Protein AF-A0ABD0PI47-F1 (afdb_monomer)

Nearest PDB structures (foldseek):
  7s03-assembly1_A-2  TM=8.204E-01  e=5.638E+00  Homo sapiens

pLDDT: mean 81.12, std 15.77, range [45.88, 95.88]

Mean predicted aligned error: 11.17 Å

Organism: Cirrhinus mrigala (NCBI:txid683832)

Structure (mmCIF, N/CA/C/O backbone):
data_AF-A0ABD0PI47-F1
#
_entry.id   AF-A0ABD0PI47-F1
#
loop_
_atom_site.group_PDB
_atom_site.id
_atom_site.type_symbol
_atom_site.label_atom_id
_atom_site.label_alt_id
_atom_site.label_comp_id
_atom_site.label_asym_id
_atom_site.label_entity_id
_atom_site.label_seq_id
_atom_site.pdbx_PDB_ins_code
_atom_site.Cartn_x
_atom_site.Cartn_y
_atom_site.Cartn_z
_atom_site.occupancy
_atom_site.B_iso_or_equiv
_atom_site.auth_seq_id
_atom_site.auth_comp_id
_atom_site.auth_asym_id
_atom_site.auth_atom_id
_atom_site.pdbx_PDB_model_num
ATOM 1 N N . MET A 1 1 ? 25.621 13.082 -24.235 1.00 47.88 1 MET A N 1
ATOM 2 C CA . MET A 1 1 ? 24.990 11.956 -23.506 1.00 47.88 1 MET A CA 1
ATOM 3 C C . MET A 1 1 ? 24.160 12.522 -22.362 1.00 47.88 1 MET A C 1
ATOM 5 O O . MET A 1 1 ? 24.751 13.204 -21.529 1.00 47.88 1 MET A O 1
ATOM 9 N N . PRO A 1 2 ? 22.832 12.323 -22.289 1.00 57.69 2 PRO A N 1
ATOM 10 C CA . PRO A 1 2 ? 22.101 12.766 -21.1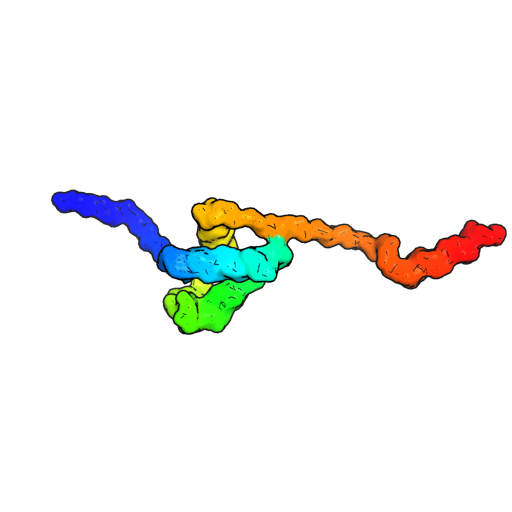15 1.00 57.69 2 PRO A CA 1
ATOM 11 C C . PRO A 1 2 ? 22.282 11.736 -19.994 1.00 57.69 2 PRO A C 1
ATOM 13 O O . PRO A 1 2 ? 22.109 10.532 -20.183 1.00 57.69 2 PRO A O 1
ATOM 16 N N . HIS A 1 3 ? 22.688 12.241 -18.836 1.00 45.88 3 HIS A N 1
ATOM 17 C CA . HIS A 1 3 ? 22.954 11.496 -17.615 1.00 45.88 3 HIS A CA 1
ATOM 18 C C . HIS A 1 3 ? 21.646 10.897 -17.063 1.00 45.88 3 HIS A C 1
ATOM 20 O O . HIS A 1 3 ? 20.761 11.640 -16.644 1.00 45.88 3 HIS A O 1
ATOM 26 N N . ARG A 1 4 ? 21.512 9.563 -17.017 1.00 51.41 4 ARG A N 1
ATOM 27 C CA . ARG A 1 4 ? 20.427 8.883 -16.279 1.00 51.41 4 ARG A CA 1
ATOM 28 C C . ARG A 1 4 ? 20.813 8.730 -14.807 1.00 51.41 4 ARG A C 1
ATOM 30 O O . ARG A 1 4 ? 21.157 7.647 -14.351 1.00 51.41 4 ARG A O 1
ATOM 37 N N . GLY A 1 5 ? 20.785 9.833 -14.068 1.00 51.97 5 GLY A N 1
ATOM 38 C CA . GLY A 1 5 ? 20.830 9.799 -12.609 1.00 51.97 5 GLY A CA 1
ATOM 39 C C . GLY A 1 5 ? 19.427 9.568 -12.050 1.00 51.97 5 GLY A C 1
ATOM 40 O O . GLY A 1 5 ? 18.566 10.431 -12.186 1.00 51.97 5 GLY A O 1
ATOM 41 N N . GLY A 1 6 ? 19.183 8.414 -11.427 1.00 63.22 6 GLY A N 1
ATOM 42 C CA . GLY A 1 6 ? 17.935 8.141 -10.712 1.00 63.22 6 GLY A CA 1
ATOM 43 C C . GLY A 1 6 ? 17.806 6.676 -10.304 1.00 63.22 6 GLY A C 1
ATOM 44 O O . GLY A 1 6 ? 17.969 5.785 -11.132 1.00 63.22 6 GLY A O 1
ATOM 45 N N . ARG A 1 7 ? 17.505 6.418 -9.024 1.00 67.75 7 ARG A N 1
ATOM 46 C CA . ARG A 1 7 ? 17.088 5.084 -8.556 1.00 67.75 7 ARG A CA 1
ATOM 47 C C . ARG A 1 7 ? 15.859 4.647 -9.360 1.00 67.75 7 ARG A C 1
ATOM 49 O O . ARG A 1 7 ? 14.873 5.383 -9.397 1.00 67.75 7 ARG A O 1
ATOM 56 N N . VAL A 1 8 ? 15.926 3.464 -9.968 1.00 73.56 8 VAL A N 1
ATOM 57 C CA . VAL A 1 8 ? 14.798 2.842 -10.677 1.00 73.56 8 VAL A CA 1
ATOM 58 C C . VAL A 1 8 ? 13.629 2.664 -9.701 1.00 73.56 8 VAL A C 1
ATOM 60 O O . VAL A 1 8 ? 13.832 2.334 -8.530 1.00 73.56 8 VAL A O 1
ATOM 63 N N . ALA A 1 9 ? 12.410 2.959 -10.156 1.00 79.88 9 ALA A N 1
ATOM 64 C CA . ALA A 1 9 ? 11.211 2.763 -9.351 1.00 79.88 9 ALA A CA 1
ATOM 65 C C . ALA A 1 9 ? 10.974 1.262 -9.127 1.00 79.88 9 ALA A C 1
ATOM 67 O O . ALA A 1 9 ? 11.062 0.485 -10.068 1.00 79.88 9 ALA A O 1
ATOM 68 N N . ILE A 1 10 ? 10.673 0.879 -7.883 1.00 87.94 10 ILE A N 1
ATOM 69 C CA . ILE A 1 10 ? 10.388 -0.518 -7.509 1.00 87.94 10 ILE A CA 1
ATOM 70 C C . ILE A 1 10 ? 9.080 -0.996 -8.150 1.00 87.94 10 ILE A C 1
ATOM 72 O O . ILE A 1 10 ? 8.988 -2.138 -8.573 1.00 87.94 10 ILE A O 1
ATOM 76 N N . PHE A 1 11 ? 8.090 -0.106 -8.241 1.00 90.56 11 PHE A N 1
ATOM 77 C CA . PHE A 1 11 ? 6.797 -0.391 -8.850 1.00 90.56 11 PHE A CA 1
ATOM 78 C C . PHE A 1 11 ? 6.674 0.281 -10.211 1.00 90.56 11 PHE A C 1
ATOM 80 O O . PHE A 1 11 ? 7.097 1.429 -10.397 1.00 90.56 11 PHE A O 1
ATOM 87 N N . THR A 1 12 ? 6.035 -0.420 -11.140 1.00 91.75 12 THR A N 1
ATOM 88 C CA . THR A 1 12 ? 5.538 0.172 -12.383 1.00 91.75 12 THR A CA 1
ATOM 89 C C . THR A 1 12 ? 4.303 1.036 -12.109 1.00 91.75 12 THR A C 1
ATOM 91 O O . THR A 1 12 ? 3.639 0.889 -11.084 1.00 91.75 12 THR A O 1
ATOM 94 N N . ALA A 1 13 ? 3.949 1.928 -13.039 1.00 91.06 13 ALA A N 1
ATOM 95 C CA . ALA A 1 13 ? 2.748 2.756 -12.896 1.00 91.06 13 ALA A CA 1
ATOM 96 C C . ALA A 1 13 ? 1.463 1.915 -12.748 1.00 91.06 13 ALA A C 1
ATOM 98 O O . ALA A 1 13 ? 0.599 2.266 -11.951 1.00 91.06 13 ALA A O 1
ATOM 99 N N . ALA A 1 14 ? 1.370 0.784 -13.456 1.00 92.56 14 ALA A N 1
ATOM 100 C CA . ALA A 1 14 ? 0.241 -0.140 -13.347 1.00 92.56 14 ALA A CA 1
ATOM 101 C C . ALA A 1 14 ? 0.160 -0.786 -11.953 1.00 92.56 14 ALA A C 1
ATOM 103 O O . ALA A 1 14 ? -0.906 -0.823 -11.344 1.00 92.56 14 ALA A O 1
ATOM 104 N N . GLN A 1 15 ? 1.300 -1.214 -11.404 1.00 93.69 15 GLN A N 1
ATOM 105 C CA . GLN A 1 15 ? 1.382 -1.750 -10.042 1.00 93.69 15 GLN A CA 1
ATOM 106 C C . GLN A 1 15 ? 1.026 -0.700 -8.982 1.00 93.69 15 GLN A C 1
ATOM 108 O O . GLN A 1 15 ? 0.354 -1.014 -8.001 1.00 93.69 15 GLN A O 1
ATOM 113 N N . GLU A 1 16 ? 1.424 0.563 -9.178 1.00 94.38 16 GLU A N 1
ATOM 114 C CA . GLU A 1 16 ? 1.004 1.653 -8.290 1.00 94.38 16 GLU A CA 1
ATOM 115 C C . GLU A 1 16 ? -0.525 1.847 -8.303 1.00 94.38 16 GLU A C 1
ATOM 117 O O . GLU A 1 16 ? -1.111 2.116 -7.252 1.00 94.38 16 GLU A O 1
ATOM 122 N N . THR A 1 17 ? -1.179 1.682 -9.459 1.00 95.00 17 THR A N 1
ATOM 123 C CA . THR A 1 17 ? -2.647 1.720 -9.563 1.00 95.00 17 THR A CA 1
ATOM 124 C C . THR A 1 17 ? -3.294 0.562 -8.812 1.00 95.00 17 THR A C 1
ATOM 126 O O . THR A 1 17 ? -4.192 0.812 -8.016 1.00 95.00 17 THR A O 1
ATOM 129 N N . LEU A 1 18 ? -2.784 -0.664 -8.950 1.00 95.75 18 LEU A N 1
ATOM 130 C CA . LEU A 1 18 ? -3.299 -1.819 -8.202 1.00 95.75 18 LEU A CA 1
ATOM 131 C C . LEU A 1 18 ? -3.198 -1.617 -6.684 1.00 95.75 18 LEU A C 1
ATOM 133 O O . LEU A 1 18 ? -4.137 -1.905 -5.946 1.00 95.75 18 LEU A O 1
ATOM 137 N N . ILE A 1 19 ? -2.089 -1.046 -6.202 1.00 94.56 19 ILE A N 1
ATOM 138 C CA . ILE A 1 19 ? -1.932 -0.683 -4.785 1.00 94.56 19 ILE A CA 1
ATOM 139 C C . ILE A 1 19 ? -2.983 0.358 -4.357 1.00 94.56 19 ILE A C 1
ATOM 141 O O . ILE A 1 19 ? -3.525 0.280 -3.252 1.00 94.56 19 ILE A O 1
ATOM 145 N N . ALA A 1 20 ? -3.291 1.336 -5.213 1.00 94.44 20 ALA A N 1
ATOM 146 C CA . ALA A 1 20 ? -4.341 2.316 -4.947 1.00 94.44 20 ALA A CA 1
ATOM 147 C C . ALA A 1 20 ? -5.745 1.682 -4.957 1.00 94.44 20 ALA A C 1
ATOM 149 O O . ALA A 1 20 ? -6.588 2.059 -4.138 1.00 94.44 20 ALA A O 1
ATOM 150 N N . ASP A 1 21 ? -5.984 0.702 -5.829 1.00 95.88 21 ASP A N 1
ATOM 151 C CA . ASP A 1 21 ? -7.240 -0.044 -5.916 1.00 95.88 21 ASP A CA 1
ATOM 152 C C . ASP A 1 21 ? -7.500 -0.835 -4.629 1.00 95.88 21 ASP A C 1
ATOM 154 O O . ASP A 1 21 ? -8.593 -0.730 -4.074 1.00 95.88 21 ASP A O 1
ATOM 158 N N . MET A 1 22 ? -6.475 -1.475 -4.049 1.00 95.44 22 MET A N 1
ATOM 159 C CA . MET A 1 22 ? -6.587 -2.153 -2.746 1.00 95.44 22 MET A CA 1
ATOM 160 C C . MET A 1 22 ? -7.102 -1.224 -1.630 1.00 95.44 22 MET A C 1
ATOM 162 O O . MET A 1 22 ? -7.881 -1.647 -0.772 1.00 95.44 22 MET A O 1
ATOM 166 N N . VAL A 1 23 ? -6.676 0.046 -1.626 1.00 93.69 23 VAL A N 1
ATOM 167 C CA . VAL A 1 23 ? -7.143 1.055 -0.657 1.00 93.69 23 VAL A CA 1
ATOM 168 C C . VAL A 1 23 ? -8.545 1.555 -1.001 1.00 93.69 23 VAL A C 1
ATOM 170 O O . VAL A 1 23 ? -9.333 1.834 -0.095 1.00 93.69 23 VAL A O 1
ATOM 173 N N . ARG A 1 24 ? -8.880 1.665 -2.291 1.00 92.81 24 ARG A N 1
ATOM 174 C CA . ARG A 1 24 ? -10.215 2.081 -2.738 1.00 92.81 24 ARG A CA 1
ATOM 175 C C . ARG A 1 24 ? -11.276 1.037 -2.384 1.00 92.81 24 ARG A C 1
ATOM 177 O O . ARG A 1 24 ? -12.355 1.415 -1.939 1.00 92.81 24 ARG A O 1
ATOM 184 N N . GLU A 1 25 ?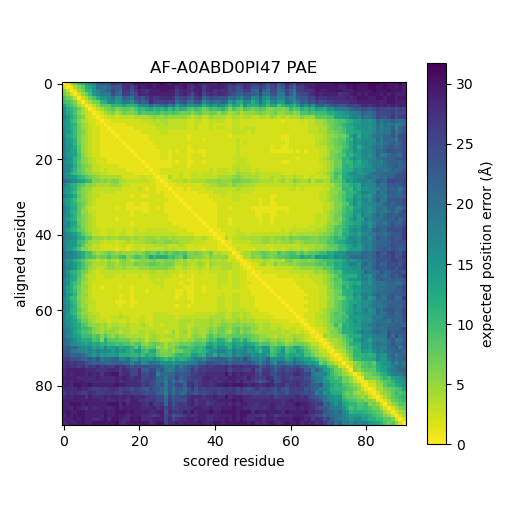 -10.956 -0.244 -2.538 1.00 94.00 25 GLU A N 1
ATOM 185 C CA . GLU A 1 25 ? -11.831 -1.368 -2.185 1.00 94.00 25 GLU A CA 1
ATOM 186 C C . GLU A 1 25 ? -12.003 -1.517 -0.671 1.00 94.00 25 GLU A C 1
ATOM 188 O O . GLU A 1 25 ? -13.109 -1.747 -0.184 1.00 94.00 25 GLU A O 1
ATOM 193 N N . ASN A 1 26 ? -10.920 -1.355 0.095 1.00 91.94 26 ASN A N 1
ATOM 194 C CA . ASN A 1 26 ? -10.956 -1.417 1.551 1.00 91.94 26 ASN A CA 1
ATOM 195 C C . ASN A 1 26 ? -10.119 -0.301 2.177 1.00 91.94 26 ASN A C 1
ATOM 197 O O . ASN A 1 26 ? -8.949 -0.475 2.508 1.0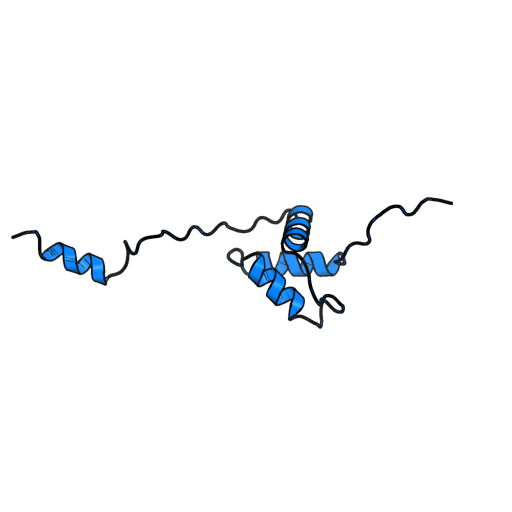0 91.94 26 ASN A O 1
ATOM 201 N N . ASN A 1 27 ? -10.757 0.831 2.457 1.00 87.81 27 ASN A N 1
ATOM 202 C CA . ASN A 1 27 ? -10.084 1.988 3.047 1.00 87.81 27 ASN A CA 1
ATOM 203 C C . ASN A 1 27 ? -9.629 1.779 4.514 1.00 87.81 27 ASN A C 1
ATOM 205 O O . ASN A 1 27 ? -8.940 2.631 5.076 1.00 87.81 27 ASN A O 1
ATOM 209 N N . LEU A 1 28 ? -10.035 0.679 5.164 1.00 91.06 28 LEU A N 1
ATOM 210 C CA . LEU A 1 28 ? -9.598 0.307 6.518 1.00 91.06 28 LEU A CA 1
ATOM 211 C C . LEU A 1 28 ? -8.377 -0.624 6.515 1.00 91.06 28 LEU A C 1
ATOM 213 O O . LEU A 1 28 ? -7.868 -0.939 7.595 1.00 91.06 28 LEU A O 1
ATOM 217 N N . ILE A 1 29 ? -7.929 -1.069 5.334 1.00 92.75 29 ILE A N 1
ATOM 218 C CA . ILE A 1 29 ? -6.715 -1.873 5.185 1.00 92.75 29 ILE A CA 1
ATOM 219 C C . ILE A 1 29 ? -5.530 -1.147 5.828 1.00 92.75 29 ILE A C 1
ATOM 221 O O . ILE A 1 29 ? -5.507 0.079 5.909 1.00 92.75 29 ILE A O 1
ATOM 225 N N . ARG A 1 30 ? -4.539 -1.882 6.322 1.00 92.62 30 ARG A N 1
ATOM 226 C CA . ARG A 1 30 ? -3.313 -1.332 6.916 1.00 92.62 30 ARG A CA 1
ATOM 227 C C . ARG A 1 30 ? -2.156 -1.415 5.929 1.00 92.62 30 ARG A C 1
ATOM 229 O O . ARG A 1 30 ? -2.095 -2.323 5.112 1.00 92.62 30 ARG A O 1
ATOM 236 N N . LEU A 1 31 ? -1.160 -0.537 6.077 1.00 93.44 31 LEU A N 1
ATOM 237 C CA . LEU A 1 31 ? 0.055 -0.566 5.243 1.00 93.44 31 LEU A CA 1
ATOM 238 C C . LEU A 1 31 ? 0.761 -1.932 5.249 1.00 93.44 31 LEU A C 1
ATOM 240 O O . LEU A 1 31 ? 1.310 -2.340 4.232 1.00 93.44 31 LEU A O 1
ATOM 244 N N . ARG A 1 32 ? 0.740 -2.638 6.390 1.00 94.00 32 ARG A N 1
ATOM 245 C CA . ARG A 1 32 ? 1.298 -3.995 6.505 1.00 94.00 32 ARG A CA 1
ATOM 246 C C . ARG A 1 32 ? 0.522 -5.001 5.661 1.00 94.00 32 ARG A C 1
ATOM 248 O O . ARG A 1 32 ? 1.131 -5.740 4.916 1.00 94.00 32 ARG A O 1
ATOM 255 N N . GLU A 1 33 ? -0.803 -4.942 5.703 1.00 94.75 33 GLU A N 1
ATOM 256 C CA . GLU A 1 33 ? -1.665 -5.835 4.924 1.00 94.75 33 GLU A CA 1
ATOM 257 C C . GLU A 1 33 ? -1.536 -5.569 3.418 1.00 94.75 33 GLU A C 1
ATOM 259 O O . GLU A 1 33 ? -1.554 -6.508 2.633 1.00 94.75 33 GLU A O 1
ATOM 264 N N . ILE A 1 34 ? -1.359 -4.306 3.003 1.00 95.06 34 ILE A N 1
ATOM 265 C CA . ILE A 1 34 ? -1.047 -3.973 1.603 1.00 95.06 34 ILE A CA 1
ATOM 266 C C . ILE A 1 34 ? 0.289 -4.603 1.195 1.00 95.06 34 ILE A C 1
ATOM 268 O O . ILE A 1 34 ? 0.363 -5.227 0.144 1.00 95.06 34 ILE A O 1
ATOM 272 N N . ARG A 1 35 ? 1.336 -4.470 2.023 1.00 95.31 35 ARG A N 1
ATOM 27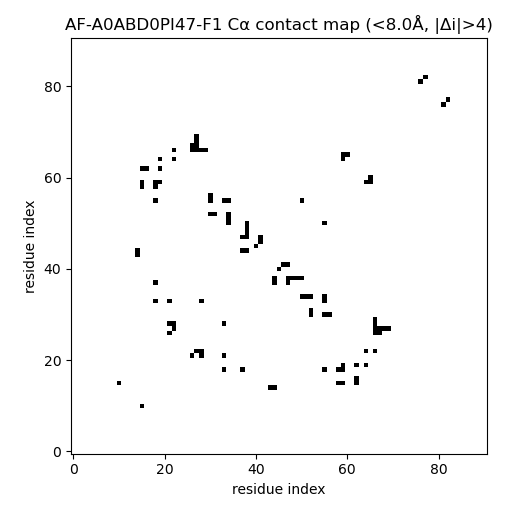3 C CA . ARG A 1 35 ? 2.638 -5.112 1.772 1.00 95.31 35 ARG A CA 1
ATOM 274 C C . ARG A 1 35 ? 2.489 -6.627 1.640 1.00 95.31 35 ARG A C 1
ATOM 276 O O . ARG A 1 35 ? 3.001 -7.186 0.680 1.00 95.31 35 ARG A O 1
ATOM 283 N N . ASP A 1 36 ? 1.786 -7.264 2.569 1.00 95.50 36 ASP A N 1
ATOM 284 C CA . ASP A 1 36 ? 1.615 -8.718 2.575 1.00 95.50 36 ASP A CA 1
ATOM 285 C C . ASP A 1 36 ? 0.857 -9.189 1.322 1.00 95.50 36 ASP A C 1
ATOM 287 O O . ASP A 1 36 ? 1.238 -10.182 0.711 1.00 95.50 36 ASP A O 1
ATOM 291 N N . LYS A 1 37 ? -0.162 -8.437 0.879 1.00 95.00 37 LYS A N 1
ATOM 292 C CA . LYS A 1 37 ? -0.866 -8.699 -0.386 1.00 95.00 37 LYS A CA 1
ATOM 293 C C . LYS A 1 37 ? 0.029 -8.534 -1.611 1.00 95.00 37 LYS A C 1
ATOM 295 O O . LYS A 1 37 ? -0.042 -9.363 -2.505 1.00 95.00 37 LYS A O 1
ATOM 300 N N . VAL A 1 38 ? 0.855 -7.487 -1.649 1.00 94.31 38 VAL A N 1
ATOM 301 C CA . VAL A 1 38 ? 1.807 -7.249 -2.748 1.00 94.31 38 VAL A CA 1
ATOM 302 C C . VAL A 1 38 ? 2.817 -8.391 -2.851 1.00 94.31 38 VAL A C 1
ATOM 304 O O . VAL A 1 38 ? 3.053 -8.874 -3.947 1.00 94.31 38 VAL A O 1
ATOM 307 N N . ILE A 1 39 ? 3.375 -8.846 -1.725 1.00 93.50 39 ILE A N 1
ATOM 308 C CA . ILE A 1 39 ? 4.343 -9.956 -1.700 1.00 93.50 39 ILE A CA 1
ATOM 309 C C . ILE A 1 39 ? 3.669 -11.289 -2.071 1.00 93.50 39 ILE A C 1
ATOM 311 O O . ILE A 1 39 ? 4.278 -12.135 -2.715 1.00 93.50 39 ILE A O 1
ATOM 315 N N . ALA A 1 40 ? 2.409 -11.496 -1.673 1.00 93.38 40 ALA A N 1
ATOM 316 C CA . ALA A 1 40 ? 1.673 -12.720 -1.992 1.00 93.38 40 ALA A CA 1
ATOM 317 C C . ALA A 1 40 ? 1.185 -12.787 -3.454 1.00 93.38 40 ALA A C 1
ATOM 319 O O . ALA A 1 40 ? 0.997 -13.881 -3.987 1.00 93.38 40 ALA A O 1
ATOM 320 N N . ASP A 1 41 ? 0.952 -11.642 -4.099 1.00 93.25 41 ASP A N 1
ATOM 321 C CA . ASP A 1 41 ? 0.455 -11.557 -5.474 1.00 93.25 41 ASP A CA 1
ATOM 322 C C . ASP A 1 41 ? 1.605 -11.589 -6.488 1.00 93.25 41 ASP A C 1
ATOM 324 O O . ASP A 1 41 ? 2.024 -10.582 -7.062 1.00 93.25 41 ASP A O 1
ATOM 328 N N . ASN A 1 42 ? 2.079 -12.805 -6.742 1.00 86.94 42 ASN A N 1
ATOM 329 C CA . ASN A 1 42 ? 3.134 -13.059 -7.713 1.00 86.94 42 ASN A CA 1
ATOM 330 C C . ASN A 1 42 ? 2.664 -12.963 -9.178 1.00 86.94 42 ASN A C 1
ATOM 332 O O . ASN A 1 42 ? 3.461 -13.227 -10.064 1.00 86.94 42 ASN A O 1
ATOM 336 N N . VAL A 1 43 ? 1.395 -12.639 -9.460 1.00 90.56 43 VAL A N 1
ATOM 337 C CA . VAL A 1 43 ? 0.906 -12.470 -10.842 1.00 90.56 43 VAL A CA 1
ATOM 338 C C . VAL A 1 43 ? 1.048 -11.014 -11.271 1.00 90.56 43 VAL A C 1
ATOM 340 O O . VAL A 1 43 ? 1.543 -10.723 -12.355 1.00 90.56 43 VAL A O 1
ATOM 343 N N . ASN A 1 44 ? 0.637 -10.078 -10.416 1.00 91.94 44 ASN A N 1
ATOM 344 C CA . ASN A 1 44 ? 0.689 -8.654 -10.746 1.00 91.94 44 ASN A CA 1
ATOM 345 C C . ASN A 1 44 ? 1.977 -7.963 -10.262 1.00 91.94 44 ASN A C 1
ATOM 347 O O . ASN A 1 44 ? 2.377 -6.929 -10.811 1.00 91.94 44 ASN A O 1
ATOM 351 N N . PHE A 1 45 ? 2.638 -8.518 -9.241 1.00 91.62 45 PHE A N 1
ATOM 352 C CA . PHE A 1 45 ? 3.852 -7.970 -8.627 1.00 91.62 45 PHE A CA 1
ATOM 353 C C . PHE A 1 45 ? 5.068 -8.885 -8.806 1.00 91.62 45 PHE A C 1
ATOM 355 O O . PHE A 1 45 ? 5.934 -8.952 -7.935 1.00 91.62 45 PHE A O 1
ATOM 362 N N . GLU A 1 46 ? 5.150 -9.558 -9.960 1.00 81.56 46 GLU A N 1
ATOM 363 C CA . GLU A 1 46 ? 6.295 -10.390 -10.341 1.00 81.56 46 GLU A CA 1
ATOM 364 C C . GLU A 1 46 ? 7.629 -9.678 -10.043 1.00 81.56 46 GLU A C 1
ATOM 366 O O . GLU A 1 46 ? 7.835 -8.521 -10.420 1.00 81.56 46 GLU A O 1
ATOM 371 N N . SER A 1 47 ? 8.559 -10.396 -9.403 1.00 80.75 47 SER A N 1
ATOM 372 C CA . SER A 1 47 ? 9.890 -9.921 -8.968 1.00 80.75 47 SER A CA 1
ATOM 373 C C . SER A 1 47 ? 9.938 -9.052 -7.699 1.00 80.75 47 SER A C 1
ATOM 375 O O . SER A 1 47 ? 10.994 -8.488 -7.398 1.00 80.75 47 SER A O 1
ATOM 377 N N . ILE A 1 48 ? 8.841 -8.924 -6.944 1.00 85.06 48 ILE A N 1
ATOM 378 C CA . ILE A 1 48 ? 8.820 -8.196 -5.663 1.00 85.06 48 ILE A CA 1
ATOM 379 C C . ILE A 1 48 ? 8.718 -9.182 -4.494 1.00 85.06 48 ILE A C 1
ATOM 381 O O . ILE A 1 48 ? 7.648 -9.407 -3.938 1.00 85.06 48 ILE A O 1
ATOM 385 N N . ASP A 1 49 ? 9.866 -9.724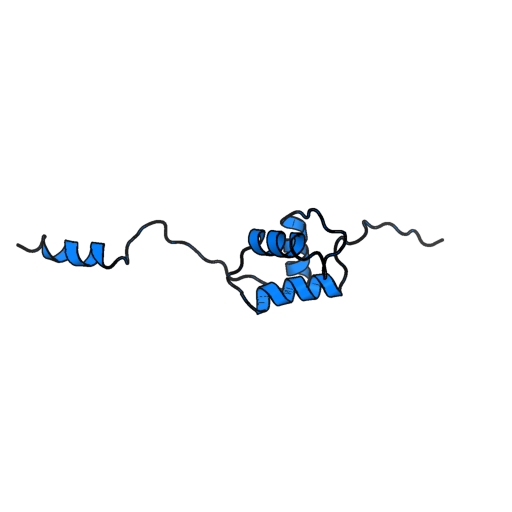 -4.083 1.00 85.19 49 ASP A N 1
ATOM 386 C CA . ASP A 1 49 ? 9.945 -10.649 -2.940 1.00 85.19 49 ASP A CA 1
ATOM 387 C C . ASP A 1 49 ? 9.870 -9.925 -1.585 1.00 85.19 49 ASP A C 1
ATOM 389 O O . ASP A 1 49 ? 9.420 -10.480 -0.582 1.00 85.19 49 ASP A O 1
ATOM 393 N N . ASP A 1 50 ? 10.322 -8.668 -1.536 1.00 88.19 50 ASP A N 1
ATOM 394 C CA . ASP A 1 50 ? 10.226 -7.825 -0.350 1.00 88.19 50 ASP A CA 1
ATOM 395 C C . ASP A 1 50 ? 10.110 -6.342 -0.711 1.00 88.19 50 ASP A C 1
ATOM 397 O O . ASP A 1 50 ? 10.697 -5.833 -1.670 1.00 88.19 50 ASP A O 1
ATOM 401 N N . VAL A 1 51 ? 9.363 -5.613 0.111 1.00 91.81 51 VAL A N 1
ATOM 402 C CA . VAL A 1 51 ? 9.182 -4.177 -0.021 1.00 91.81 51 VAL A CA 1
ATOM 403 C C . VAL A 1 51 ? 8.968 -3.522 1.337 1.00 91.81 51 VAL A C 1
ATOM 405 O O . VAL A 1 51 ? 8.190 -3.974 2.175 1.00 91.81 51 VAL A O 1
ATOM 408 N N . SER A 1 52 ? 9.641 -2.393 1.561 1.00 93.81 52 SER A N 1
ATOM 409 C CA . SER A 1 52 ? 9.466 -1.630 2.795 1.00 93.81 52 SER A CA 1
ATOM 410 C C . SER A 1 52 ? 8.084 -0.966 2.866 1.00 93.81 52 SER A C 1
ATOM 412 O O . SER A 1 52 ? 7.553 -0.483 1.862 1.00 93.81 52 SER A O 1
ATOM 414 N N . LEU A 1 53 ? 7.543 -0.823 4.080 1.00 94.94 53 LEU A N 1
ATOM 415 C CA . LEU A 1 53 ? 6.304 -0.064 4.307 1.00 94.94 53 LEU A CA 1
ATOM 416 C C . LEU A 1 53 ? 6.414 1.389 3.821 1.00 94.94 53 LEU A C 1
ATOM 418 O O . LEU A 1 53 ? 5.434 1.953 3.345 1.00 94.94 53 LEU A O 1
ATOM 422 N N . ALA A 1 54 ? 7.607 1.985 3.900 1.00 93.75 54 ALA A N 1
ATOM 423 C CA . ALA A 1 54 ? 7.856 3.340 3.418 1.00 93.75 54 ALA A CA 1
ATOM 424 C C . ALA A 1 54 ? 7.733 3.450 1.890 1.00 93.75 54 ALA A C 1
ATOM 426 O O . ALA A 1 54 ? 7.320 4.492 1.380 1.00 93.75 54 ALA A O 1
ATOM 427 N N . THR A 1 55 ? 8.062 2.387 1.150 1.00 93.62 55 THR A N 1
ATOM 428 C CA . THR A 1 55 ? 7.870 2.342 -0.305 1.00 93.62 55 THR A CA 1
ATOM 429 C C . THR A 1 55 ? 6.382 2.340 -0.644 1.00 93.62 55 THR A C 1
ATOM 431 O O . THR A 1 55 ? 5.961 3.153 -1.463 1.00 93.62 55 THR A O 1
ATOM 434 N N . ILE A 1 56 ? 5.589 1.493 0.023 1.00 94.12 56 ILE A N 1
ATOM 435 C CA . ILE A 1 56 ? 4.127 1.443 -0.148 1.00 94.12 56 ILE A CA 1
ATOM 436 C C . ILE A 1 56 ? 3.499 2.795 0.206 1.00 94.12 56 ILE A C 1
ATOM 438 O O . ILE A 1 56 ? 2.745 3.361 -0.580 1.00 94.12 56 ILE A O 1
ATOM 442 N N . ASP A 1 57 ? 3.878 3.375 1.345 1.00 94.25 57 ASP A N 1
ATOM 443 C CA . ASP A 1 57 ? 3.399 4.693 1.763 1.00 94.25 57 ASP A CA 1
ATOM 444 C C . ASP A 1 57 ? 3.761 5.796 0.749 1.00 94.25 57 ASP A C 1
ATOM 446 O O . ASP A 1 57 ? 2.946 6.665 0.428 1.00 94.25 57 ASP A O 1
ATOM 450 N N . ARG A 1 58 ? 4.969 5.748 0.171 1.00 93.31 58 ARG A N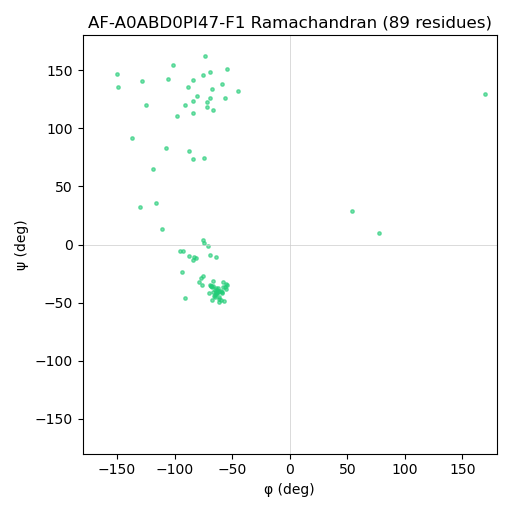 1
ATOM 451 C CA . ARG A 1 58 ? 5.376 6.686 -0.882 1.00 93.31 58 ARG A CA 1
ATOM 452 C C . ARG A 1 58 ? 4.534 6.525 -2.150 1.00 93.31 58 ARG A C 1
ATOM 454 O O . ARG A 1 58 ? 4.222 7.544 -2.763 1.00 93.31 58 ARG A O 1
ATOM 461 N N . VAL A 1 59 ? 4.182 5.300 -2.543 1.00 94.00 59 VAL A N 1
ATOM 462 C CA . VAL A 1 59 ? 3.285 5.037 -3.684 1.00 94.00 59 VAL A CA 1
ATOM 463 C C . VAL A 1 59 ? 1.912 5.649 -3.429 1.00 94.00 59 VAL A C 1
ATOM 465 O O . VAL A 1 59 ? 1.434 6.437 -4.243 1.00 94.00 59 VAL A O 1
ATOM 468 N N . LEU A 1 60 ? 1.321 5.393 -2.261 1.00 93.81 60 LEU A N 1
ATOM 469 C CA . LEU A 1 60 ? 0.012 5.946 -1.904 1.00 93.81 60 LEU A CA 1
ATOM 470 C C . LEU A 1 60 ? 0.010 7.480 -1.920 1.00 93.81 60 LEU A C 1
ATOM 472 O O . LEU A 1 60 ? -0.906 8.091 -2.471 1.00 93.81 60 LEU A O 1
ATOM 476 N N . ARG A 1 61 ? 1.074 8.115 -1.408 1.00 92.69 61 ARG A N 1
ATOM 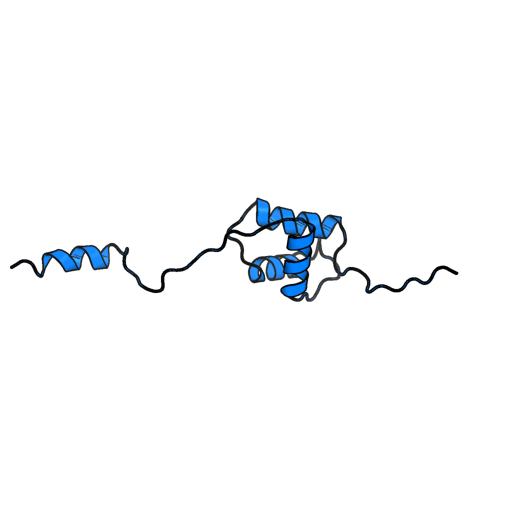477 C CA . ARG A 1 61 ? 1.237 9.576 -1.474 1.00 92.69 61 ARG A CA 1
ATOM 478 C C . ARG A 1 61 ? 1.318 10.105 -2.908 1.00 92.69 61 ARG A C 1
ATOM 480 O O . ARG A 1 61 ? 0.709 11.136 -3.191 1.00 92.69 61 ARG A O 1
ATOM 487 N N . ARG A 1 62 ? 2.022 9.421 -3.820 1.00 91.56 62 ARG A N 1
ATOM 488 C CA . ARG A 1 62 ? 2.071 9.805 -5.250 1.00 91.56 62 ARG A CA 1
ATOM 489 C C . ARG A 1 62 ? 0.702 9.706 -5.912 1.00 91.56 62 ARG A C 1
ATOM 491 O O . ARG A 1 62 ? 0.320 10.616 -6.639 1.00 91.56 62 ARG A O 1
ATOM 498 N N . GLN A 1 63 ? -0.045 8.651 -5.596 1.00 92.06 63 GLN A N 1
ATOM 499 C CA . GLN A 1 63 ? -1.410 8.428 -6.076 1.00 92.06 63 GLN A CA 1
ATOM 500 C C . GLN A 1 63 ? -2.449 9.322 -5.369 1.00 92.06 63 GLN A C 1
ATOM 502 O O . GLN A 1 63 ? -3.643 9.206 -5.627 1.00 92.06 63 GLN A O 1
ATOM 507 N N . LYS A 1 64 ? -2.009 10.228 -4.477 1.00 92.62 64 LYS A N 1
ATOM 508 C CA . LYS A 1 64 ? -2.858 11.117 -3.663 1.00 92.62 64 LYS A CA 1
ATOM 509 C C . LYS A 1 64 ? -3.921 10.356 -2.858 1.00 92.62 64 LYS A C 1
ATOM 511 O O . LYS A 1 64 ? -4.979 10.899 -2.546 1.00 92.62 64 LYS A O 1
ATOM 516 N N . MET A 1 65 ? -3.622 9.111 -2.494 1.00 90.62 65 MET A N 1
ATOM 517 C CA . MET A 1 65 ? -4.487 8.263 -1.686 1.00 90.62 65 MET A CA 1
ATOM 518 C C . MET A 1 65 ? -4.202 8.472 -0.204 1.00 90.62 65 MET A C 1
ATOM 520 O O . MET A 1 65 ? -3.051 8.493 0.236 1.00 90.62 65 MET A O 1
ATOM 524 N N . ARG A 1 66 ? -5.271 8.589 0.584 1.00 86.44 66 ARG A N 1
ATOM 525 C CA . ARG A 1 66 ? -5.198 8.671 2.042 1.00 86.44 66 ARG A CA 1
ATOM 526 C C . ARG A 1 66 ? -6.068 7.584 2.652 1.00 86.44 66 ARG A C 1
ATOM 528 O O . ARG A 1 66 ? -7.279 7.577 2.461 1.00 86.44 66 ARG A O 1
ATOM 535 N N . MET A 1 67 ? -5.429 6.711 3.420 1.00 88.00 67 MET A N 1
ATOM 536 C CA . MET A 1 67 ? -6.095 5.630 4.141 1.00 88.00 67 MET A CA 1
ATOM 537 C C . MET A 1 67 ? -6.838 6.181 5.360 1.00 88.00 67 MET A C 1
ATOM 539 O O . MET A 1 67 ? -6.381 7.136 6.005 1.00 88.00 67 MET A O 1
ATOM 543 N N . LYS A 1 68 ? -7.978 5.580 5.708 1.00 85.19 68 LYS A N 1
ATOM 544 C CA . LYS A 1 68 ? -8.707 5.958 6.919 1.00 85.19 68 LYS A CA 1
ATOM 545 C C . LYS A 1 68 ? -7.938 5.477 8.145 1.00 85.19 68 LYS A C 1
ATOM 547 O O . LYS A 1 68 ? -7.700 4.289 8.332 1.00 85.19 68 LYS A O 1
ATOM 552 N N . GLN A 1 69 ? -7.590 6.411 9.023 1.00 78.62 69 GLN A N 1
ATOM 553 C CA . GLN A 1 69 ? -7.001 6.063 10.308 1.00 78.62 69 GLN A CA 1
ATOM 554 C C . GLN A 1 69 ? -8.077 5.448 11.210 1.00 78.62 69 GLN A C 1
ATOM 556 O O . GLN A 1 69 ? -9.077 6.093 11.530 1.00 78.62 69 GLN A O 1
ATOM 561 N N . VAL A 1 70 ? -7.873 4.194 11.612 1.00 77.88 70 VAL A N 1
ATOM 562 C CA . VAL A 1 70 ? -8.744 3.497 12.563 1.00 77.88 70 VAL A CA 1
ATOM 563 C C . VAL A 1 70 ? -8.115 3.574 13.945 1.00 77.88 70 VAL A C 1
ATOM 565 O O . VAL A 1 70 ? -7.090 2.946 14.206 1.00 77.88 70 VAL A O 1
ATOM 568 N N . PHE A 1 71 ? -8.731 4.339 14.842 1.00 70.62 71 PHE A N 1
ATOM 569 C CA . PHE A 1 71 ? -8.348 4.351 16.250 1.00 70.62 71 PHE A CA 1
ATOM 570 C C . PHE A 1 71 ? -9.043 3.199 16.972 1.00 70.62 71 PHE A C 1
ATOM 572 O O . PHE A 1 71 ? -10.270 3.104 16.966 1.00 70.62 71 PHE A O 1
ATOM 579 N N . ARG A 1 72 ? -8.264 2.323 17.611 1.00 68.25 72 ARG A N 1
ATOM 580 C CA . ARG A 1 72 ? -8.808 1.310 18.519 1.00 68.25 72 ARG A CA 1
ATOM 581 C C . ARG A 1 72 ? -8.836 1.903 19.923 1.00 68.25 72 ARG A C 1
ATOM 583 O O . ARG A 1 72 ? -7.795 2.294 20.442 1.00 68.25 72 ARG A O 1
ATOM 590 N N . VAL A 1 73 ? -10.023 1.991 20.518 1.00 63.00 73 VAL A N 1
ATOM 591 C CA . VAL A 1 73 ? -10.173 2.459 21.900 1.00 63.00 73 VAL A CA 1
ATOM 592 C C . VAL A 1 73 ? -9.586 1.390 22.837 1.00 63.00 73 VAL A C 1
ATOM 594 O O . VAL A 1 73 ? -9.991 0.233 22.721 1.00 63.00 73 VAL A O 1
ATOM 597 N N . PRO A 1 74 ? -8.646 1.727 23.743 1.00 66.62 74 PRO A N 1
ATOM 598 C CA . PRO A 1 74 ? -7.913 0.733 24.541 1.00 66.62 74 PRO A CA 1
ATOM 599 C C . PRO A 1 74 ? -8.735 0.023 25.626 1.00 66.62 74 PRO A C 1
ATOM 601 O O . PRO A 1 74 ? -8.190 -0.804 26.346 1.00 66.62 74 PRO A O 1
ATOM 604 N N . PHE A 1 75 ? -10.016 0.355 25.786 1.00 61.88 75 PHE A N 1
ATOM 605 C CA . PHE A 1 75 ? -10.873 -0.189 26.834 1.00 61.88 75 PHE A CA 1
ATOM 606 C C . PHE A 1 75 ? -12.184 -0.740 26.260 1.00 61.88 75 PHE A C 1
ATOM 608 O O . PHE A 1 75 ? -12.812 -0.138 25.385 1.00 61.88 75 PHE A O 1
ATOM 615 N N . GLU A 1 76 ? -12.639 -1.869 26.801 1.00 63.16 76 GLU A N 1
ATOM 616 C CA . GLU A 1 76 ? -13.954 -2.452 26.521 1.00 63.16 76 GLU A CA 1
ATOM 617 C C . GLU A 1 76 ? -15.059 -1.657 27.239 1.00 63.16 76 GLU A C 1
ATOM 619 O O . GLU A 1 76 ? -15.601 -2.083 28.255 1.00 63.16 76 GLU A O 1
ATOM 624 N N . ARG A 1 77 ? -15.410 -0.460 26.750 1.00 56.78 77 ARG A N 1
ATOM 625 C CA . ARG A 1 77 ? -16.556 0.296 27.307 1.00 56.78 77 ARG A CA 1
ATOM 626 C C . ARG A 1 77 ? -17.907 -0.045 26.682 1.00 56.78 77 ARG A C 1
ATOM 628 O O . ARG A 1 77 ? -18.922 0.402 27.198 1.00 56.78 77 ARG A O 1
ATOM 635 N N . ASN A 1 78 ? -17.946 -0.810 25.591 1.00 58.56 78 ASN A N 1
ATOM 636 C CA . ASN A 1 78 ? -19.191 -1.081 24.863 1.00 58.56 78 ASN A CA 1
ATOM 637 C C . ASN A 1 78 ? -19.417 -2.578 24.595 1.00 58.56 78 ASN A C 1
ATOM 639 O O . ASN A 1 78 ? -19.984 -2.943 23.570 1.00 58.56 78 ASN A O 1
ATOM 643 N N . SER A 1 79 ? -18.958 -3.447 25.500 1.00 62.41 79 SER A N 1
ATOM 644 C 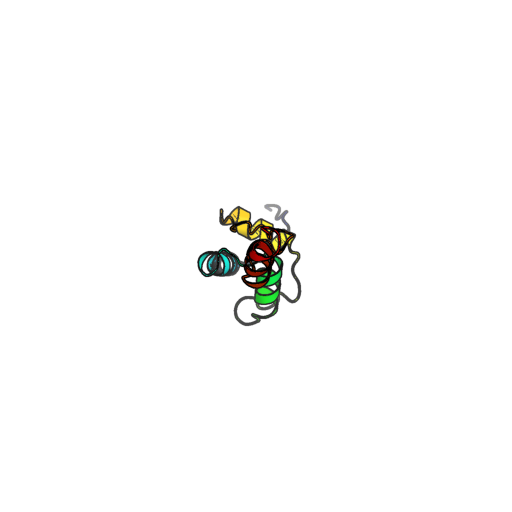CA . SER A 1 79 ? -19.397 -4.844 25.536 1.00 62.41 79 SER A CA 1
ATOM 645 C C . SER A 1 79 ? -20.709 -4.934 26.326 1.00 62.41 79 SER A C 1
ATOM 647 O O . SER A 1 79 ? -20.893 -4.226 27.317 1.00 62.41 79 SER A O 1
ATOM 649 N N . ALA A 1 80 ? -21.642 -5.785 25.886 1.00 60.97 80 ALA A N 1
ATOM 650 C CA . ALA A 1 80 ? -22.916 -5.991 26.587 1.00 60.97 80 ALA A CA 1
ATOM 651 C C . ALA A 1 80 ? -22.696 -6.414 28.054 1.00 60.97 80 ALA A C 1
ATOM 653 O O . ALA A 1 80 ? -23.352 -5.891 28.947 1.00 60.97 80 ALA A O 1
ATOM 654 N N . ARG A 1 81 ? -21.657 -7.226 28.306 1.00 60.03 81 ARG A N 1
ATOM 655 C CA . ARG A 1 81 ? -21.265 -7.712 29.641 1.00 60.03 81 ARG A CA 1
ATOM 656 C C . ARG A 1 81 ? -21.014 -6.598 30.667 1.00 60.03 81 ARG A C 1
ATOM 658 O O . ARG A 1 81 ? -21.307 -6.786 31.837 1.00 60.03 81 ARG A O 1
ATOM 665 N N . HIS A 1 82 ? -20.487 -5.440 30.258 1.00 60.09 82 HIS A N 1
ATOM 666 C CA . HIS A 1 82 ? -20.254 -4.307 31.169 1.00 60.09 82 HIS A CA 1
ATOM 667 C C . HIS A 1 82 ? -21.489 -3.417 31.382 1.00 60.09 82 HIS A C 1
ATOM 669 O O . HIS A 1 82 ? -21.485 -2.587 32.291 1.00 60.09 82 HIS A O 1
ATOM 675 N N . LYS A 1 83 ? -22.540 -3.560 30.563 1.00 61.44 83 LYS A N 1
ATOM 676 C CA . LYS A 1 83 ? -23.813 -2.849 30.769 1.00 61.44 83 LYS A CA 1
ATOM 677 C C . LYS A 1 83 ? -24.662 -3.524 31.848 1.00 61.44 83 LYS A C 1
ATOM 679 O O . LYS A 1 83 ? -25.311 -2.809 32.604 1.00 61.44 83 LYS A O 1
ATOM 684 N N . ASP A 1 84 ? -24.573 -4.847 31.976 1.00 59.78 84 ASP A N 1
ATOM 685 C CA . ASP A 1 84 ? -25.321 -5.618 32.980 1.00 59.78 84 ASP A CA 1
ATOM 686 C C . ASP A 1 84 ? -24.829 -5.345 34.417 1.00 59.78 84 ASP A C 1
ATOM 688 O O . ASP A 1 84 ? -25.633 -5.213 35.335 1.00 59.78 84 ASP A O 1
ATOM 692 N N . LEU A 1 85 ? -23.522 -5.109 34.598 1.00 58.81 85 LEU A N 1
ATOM 693 C CA . LEU A 1 85 ? -22.893 -4.764 35.889 1.00 58.81 85 LEU A CA 1
ATOM 694 C C . LEU A 1 85 ? -23.348 -3.419 36.496 1.00 58.81 85 LEU A C 1
ATOM 696 O O . LEU A 1 85 ? -23.025 -3.121 37.643 1.00 58.81 85 LEU A O 1
ATOM 700 N N . ARG A 1 86 ? -24.081 -2.572 35.756 1.00 55.69 86 ARG 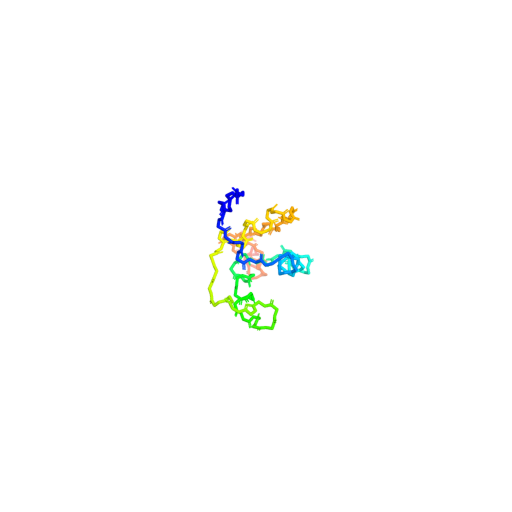A N 1
ATOM 701 C CA . ARG A 1 86 ? -24.585 -1.286 36.279 1.00 55.69 86 ARG A CA 1
ATOM 702 C C . ARG A 1 86 ? -25.884 -1.397 37.074 1.00 55.69 86 ARG A C 1
ATOM 704 O O . ARG A 1 86 ? -26.247 -0.420 37.722 1.00 55.69 86 ARG A O 1
ATOM 711 N N . TYR A 1 87 ? -26.561 -2.543 37.047 1.00 55.50 87 TYR A N 1
ATOM 712 C CA . TYR A 1 87 ? -27.779 -2.746 37.837 1.00 55.50 87 TYR A CA 1
ATOM 713 C C . TYR A 1 87 ? -27.503 -3.107 39.305 1.00 55.50 87 TYR A C 1
ATOM 715 O O . TYR A 1 87 ? -28.412 -3.034 40.122 1.00 55.50 87 TYR A O 1
ATOM 723 N N . GLU A 1 88 ? -26.258 -3.433 39.661 1.00 58.06 88 GLU A N 1
ATOM 724 C CA . GLU A 1 88 ? -25.906 -3.983 40.981 1.00 58.06 88 GLU A CA 1
ATOM 725 C C . GLU A 1 88 ? -25.419 -2.930 41.997 1.00 58.06 88 GLU A C 1
ATOM 727 O O . GLU A 1 88 ? -25.237 -3.238 43.168 1.00 58.06 88 GLU A O 1
ATOM 732 N N . TYR A 1 89 ? -25.246 -1.671 41.574 1.00 54.56 89 TYR A N 1
ATOM 733 C CA . TYR A 1 89 ? -24.781 -0.559 42.426 1.00 54.56 89 TYR A CA 1
ATOM 734 C C . TYR A 1 89 ? -25.860 0.501 42.717 1.00 54.56 89 TYR A C 1
ATOM 736 O O . TYR A 1 89 ? -25.548 1.596 43.184 1.00 54.56 89 TYR A O 1
ATOM 744 N N . VAL A 1 90 ? -27.127 0.190 42.431 1.00 56.12 90 VAL A N 1
ATOM 745 C CA . VAL A 1 90 ? -28.291 1.007 42.810 1.00 56.12 90 VAL A CA 1
ATOM 746 C C . VAL A 1 90 ? -29.192 0.168 43.723 1.00 56.12 90 VAL A C 1
ATOM 748 O O . VAL A 1 90 ? -30.300 -0.208 43.346 1.00 56.12 90 VAL A O 1
ATOM 751 N N . GLN A 1 91 ? -28.679 -0.173 44.907 1.00 48.50 91 GLN A N 1
ATOM 752 C CA . GLN A 1 91 ? -29.460 -0.588 46.076 1.00 48.50 91 GLN A CA 1
ATOM 753 C C . GLN A 1 91 ? -28.953 0.162 47.302 1.00 48.50 91 GLN A C 1
ATOM 755 O O . GLN A 1 91 ? -27.716 0.314 47.418 1.00 48.50 91 GLN A O 1
#

Secondary structure (DSSP, 8-state):
-----SPPPSS-HHHHHHHHHHHHH-TT--HHHHHHHHHH-TTTSTT-S---HHHHHHHHHHTT--PPP-PPPSS--S-HHHHHGGGTT--

Radius of gyration: 21.39 Å; Cα contacts (8 Å, |Δi|>4): 56; chains: 1; bounding box: 54×26×70 Å

Solvent-accessible surface area (backbone atoms only — not comparable to full-atom values): 6017 Å² total; per-residue (Å²): 133,87,82,87,80,71,84,79,72,92,61,54,76,68,46,48,49,53,58,49,45,56,41,70,78,36,38,74,62,48,68,65,57,52,47,53,49,45,48,68,36,62,81,81,36,65,93,42,86,75,76,57,63,67,57,55,52,51,47,33,55,74,71,71,54,80,71,55,85,80,82,79,75,95,62,88,83,82,46,72,75,66,60,63,64,63,67,77,78,76,124

Foldseek 3Di:
DDDPDDDDQLDDPVRLVVLLVVCVVPLQDDLVNSQVVLCVPCPRNPPPVHDDSVSSVVSCVVVVHDRDDDDDDPDDPPDPVVVVVVVPPPD

Sequence (91 aa):
MPHRGGRVAIFTAAQETLIADMVRENNLIRLREIRDKVIADNVNFESIDDVSLATIDRVLRRQKMRMKQVFRVPFERNSARHKDLRYEYVQ